Protein AF-A0A382EST1-F1 (afdb_monomer_lite)

Structure (mmCIF, N/CA/C/O backbone):
data_AF-A0A382EST1-F1
#
_entry.id   AF-A0A382EST1-F1
#
loop_
_atom_site.group_PDB
_atom_site.id
_atom_site.type_symbol
_atom_site.label_atom_id
_atom_site.label_alt_id
_atom_site.label_comp_id
_atom_site.label_asym_id
_atom_site.label_entity_id
_atom_site.label_seq_id
_atom_site.pdbx_PDB_ins_code
_atom_site.Cartn_x
_atom_sit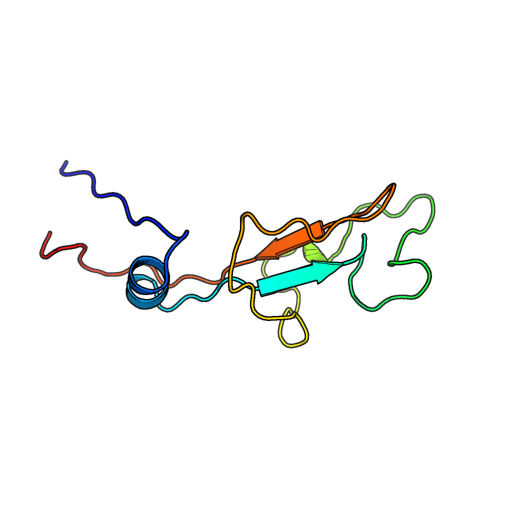e.Cartn_y
_atom_site.Cartn_z
_atom_site.occupancy
_atom_site.B_iso_or_equiv
_atom_site.auth_seq_id
_atom_site.auth_comp_id
_atom_site.auth_asym_id
_atom_site.auth_atom_id
_atom_site.pdbx_PDB_model_num
ATOM 1 N N . MET A 1 1 ? -27.484 7.106 13.155 1.00 64.81 1 MET A N 1
ATOM 2 C CA . MET A 1 1 ? -26.442 6.091 13.407 1.00 64.81 1 MET A CA 1
ATOM 3 C C . MET A 1 1 ? -25.217 6.840 13.897 1.00 64.81 1 MET A C 1
ATOM 5 O O . MET A 1 1 ? -24.887 7.830 13.244 1.00 64.81 1 MET A O 1
ATOM 9 N N . PRO A 1 2 ? -24.617 6.474 15.040 1.00 81.56 2 PRO A N 1
ATOM 10 C CA . PRO A 1 2 ? -23.355 7.075 15.460 1.00 81.56 2 PRO A CA 1
ATOM 11 C C . PRO A 1 2 ? -22.299 6.850 14.370 1.00 81.56 2 PRO A C 1
ATOM 13 O O . PRO A 1 2 ? -22.302 5.823 13.690 1.00 81.56 2 PRO A O 1
ATOM 16 N N . ARG A 1 3 ? -21.459 7.858 14.138 1.00 85.69 3 ARG A N 1
ATOM 17 C CA . ARG A 1 3 ? -20.368 7.822 13.163 1.00 85.69 3 ARG A CA 1
ATOM 18 C C . ARG A 1 3 ? -19.088 8.117 13.918 1.00 85.69 3 ARG A C 1
ATOM 20 O O . ARG A 1 3 ? -18.900 9.243 14.364 1.00 85.69 3 ARG A O 1
ATOM 27 N N . GLU A 1 4 ? -18.200 7.140 13.955 1.00 90.19 4 GLU A N 1
ATOM 28 C CA . GLU A 1 4 ? -16.866 7.297 14.519 1.00 90.19 4 GLU A CA 1
ATOM 29 C C . GLU A 1 4 ? -15.823 7.529 13.421 1.00 90.19 4 GLU A C 1
ATOM 31 O O . GLU A 1 4 ? -16.031 7.212 12.246 1.00 90.19 4 GLU A O 1
ATOM 36 N N . THR A 1 5 ? -14.695 8.139 13.789 1.00 91.88 5 THR A N 1
ATOM 37 C CA . THR A 1 5 ? -13.562 8.375 12.882 1.00 91.88 5 THR A CA 1
ATOM 38 C C . THR A 1 5 ? -12.271 7.912 13.538 1.00 91.88 5 THR A C 1
ATOM 40 O O . THR A 1 5 ? -11.908 8.385 14.610 1.00 91.88 5 THR A O 1
ATOM 43 N N . ILE A 1 6 ? -11.544 7.023 12.860 1.00 93.94 6 ILE A N 1
ATOM 44 C CA . ILE A 1 6 ? -10.224 6.557 13.293 1.00 93.94 6 ILE A CA 1
ATOM 45 C C . ILE A 1 6 ? -9.160 7.298 12.487 1.00 93.94 6 ILE A C 1
ATOM 47 O O . ILE A 1 6 ? -9.121 7.213 11.258 1.00 93.94 6 ILE A O 1
ATOM 51 N N . TYR A 1 7 ? -8.272 8.017 13.171 1.00 94.25 7 TYR A N 1
ATOM 52 C CA . TYR A 1 7 ? -7.175 8.723 12.515 1.00 94.25 7 TYR A CA 1
ATOM 53 C C . TYR A 1 7 ? -5.969 7.799 12.303 1.00 94.25 7 TYR A C 1
ATOM 55 O O . TYR A 1 7 ? -5.183 7.567 13.215 1.00 94.25 7 TYR A O 1
ATOM 63 N N . LEU A 1 8 ? -5.786 7.298 11.080 1.00 95.56 8 LEU A N 1
ATOM 64 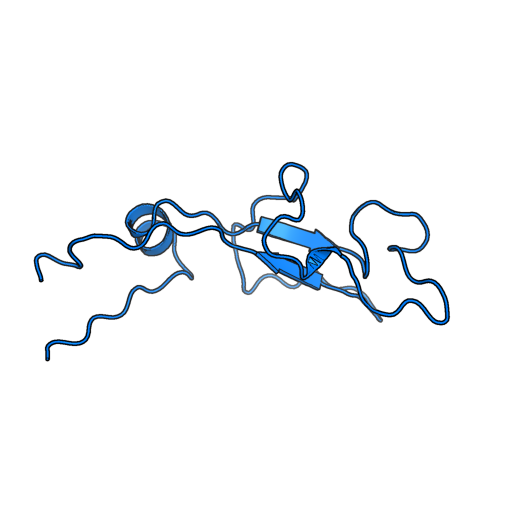C CA . LEU A 1 8 ? -4.707 6.355 10.741 1.00 95.56 8 LEU A CA 1
ATOM 65 C C . LEU A 1 8 ? -3.323 7.006 10.574 1.00 95.56 8 LEU A C 1
ATOM 67 O O . LEU A 1 8 ? -2.360 6.314 10.254 1.00 95.56 8 LEU A O 1
ATOM 71 N N . GLY A 1 9 ? -3.209 8.325 10.757 1.00 94.19 9 GLY A N 1
ATOM 72 C CA . GLY A 1 9 ? -1.931 9.035 10.665 1.00 94.19 9 GLY A CA 1
ATOM 73 C C . GLY A 1 9 ? -1.038 8.877 11.898 1.00 94.19 9 GLY A C 1
ATOM 74 O O . GLY A 1 9 ? 0.144 9.195 11.831 1.00 94.19 9 GLY A O 1
ATOM 75 N N . ASN A 1 10 ? -1.577 8.388 13.019 1.00 93.50 10 ASN A N 1
ATOM 76 C CA . ASN A 1 10 ? -0.820 8.112 14.238 1.00 93.50 10 ASN A CA 1
ATOM 77 C C . ASN A 1 10 ? -0.805 6.607 14.554 1.00 93.50 10 ASN A C 1
ATOM 79 O O . ASN A 1 10 ? -1.489 5.808 13.911 1.00 93.50 10 ASN A O 1
ATOM 83 N N . LYS A 1 11 ? 0.005 6.219 15.543 1.00 94.00 11 LYS A N 1
ATOM 84 C CA . LYS A 1 11 ? 0.187 4.812 15.912 1.00 94.00 11 LYS A CA 1
ATOM 85 C C . LYS A 1 11 ? -1.055 4.201 16.570 1.00 94.00 11 LYS A C 1
ATOM 87 O O . LYS A 1 11 ? -1.404 3.073 16.249 1.00 94.00 11 LYS A O 1
ATOM 92 N N . SER A 1 12 ? -1.757 4.943 17.425 1.00 93.94 12 SER A N 1
ATOM 93 C CA . SER A 1 12 ? -2.933 4.426 18.138 1.00 93.94 12 SER A CA 1
ATOM 94 C C . SER A 1 12 ? -4.099 4.095 17.203 1.00 93.94 12 SER A C 1
ATOM 96 O O . SER A 1 12 ? -4.734 3.055 17.357 1.00 93.94 12 SER A O 1
ATOM 98 N N . GLY A 1 13 ? -4.360 4.926 16.188 1.00 94.81 13 GLY A N 1
ATOM 99 C CA . GLY A 1 13 ? -5.379 4.631 15.182 1.00 94.81 13 GLY A CA 1
ATOM 100 C C . GLY A 1 13 ? -5.024 3.413 14.326 1.00 94.81 13 GLY A C 1
ATOM 101 O O . GLY A 1 13 ? -5.902 2.624 13.987 1.00 94.81 13 GLY A O 1
ATOM 102 N N . GLN A 1 14 ? -3.738 3.227 14.018 1.00 96.06 14 GLN A N 1
ATOM 103 C CA . GLN A 1 14 ? -3.239 2.038 13.321 1.00 96.06 14 GLN A CA 1
ATOM 104 C C . GLN A 1 14 ? -3.403 0.763 14.166 1.00 96.06 14 GLN A C 1
ATOM 106 O O . GLN A 1 14 ? -3.889 -0.248 13.657 1.00 96.06 14 GLN A O 1
ATOM 111 N N . GLU A 1 15 ? -3.074 0.820 15.459 1.00 94.94 15 GLU A N 1
ATOM 112 C CA . GLU A 1 15 ? -3.248 -0.293 16.404 1.00 94.94 15 GLU A CA 1
ATOM 113 C C . GLU A 1 15 ? -4.720 -0.717 16.526 1.00 94.94 15 GLU A C 1
ATOM 115 O O . GLU A 1 15 ? -5.010 -1.914 16.470 1.00 94.94 15 GLU A O 1
ATOM 120 N N . LEU A 1 16 ? -5.652 0.243 16.598 1.00 95.44 16 LEU A N 1
ATOM 121 C CA . LEU A 1 16 ? -7.092 -0.027 16.698 1.00 95.44 16 LEU A CA 1
ATOM 122 C C . LEU A 1 16 ? -7.620 -0.864 15.522 1.00 95.44 16 LEU A C 1
ATOM 124 O O . LEU A 1 16 ? -8.466 -1.735 15.705 1.00 95.44 16 LEU A O 1
ATOM 128 N N . VAL A 1 17 ? -7.086 -0.639 14.321 1.00 96.38 17 VAL A N 1
ATOM 129 C CA . VAL A 1 17 ? -7.464 -1.385 13.111 1.00 96.38 17 VAL A CA 1
ATOM 130 C C . VAL A 1 17 ? -6.525 -2.553 12.800 1.00 96.38 17 VAL A C 1
ATOM 132 O O . VAL A 1 17 ? -6.578 -3.112 11.703 1.00 96.38 17 VAL A O 1
ATOM 135 N N . LYS A 1 18 ? -5.632 -2.920 13.732 1.00 96.50 18 LYS A N 1
ATOM 136 C CA . LYS A 1 18 ? -4.603 -3.964 13.557 1.00 96.50 18 LYS A CA 1
ATOM 137 C C . LYS A 1 18 ? -3.790 -3.783 12.268 1.00 96.50 18 LYS A C 1
ATOM 139 O O . LYS A 1 18 ? -3.441 -4.753 11.596 1.00 96.50 18 LYS A O 1
ATOM 144 N N . GLY A 1 19 ? -3.545 -2.529 11.901 1.00 96.38 19 GLY A N 1
ATOM 145 C CA . GLY A 1 19 ? -2.883 -2.141 10.667 1.00 96.38 19 GLY A CA 1
ATOM 146 C C . GLY A 1 19 ? -1.550 -1.460 10.930 1.00 96.38 19 GLY A C 1
ATOM 147 O O . GLY A 1 19 ? -1.250 -1.009 12.030 1.00 96.38 19 GLY A O 1
ATOM 148 N N . THR A 1 20 ? -0.722 -1.378 9.899 1.00 97.12 20 THR A N 1
ATOM 149 C CA . THR A 1 20 ? 0.481 -0.544 9.897 1.00 97.12 20 THR A CA 1
ATOM 150 C C . THR A 1 20 ? 0.700 -0.047 8.481 1.00 97.12 20 THR A C 1
ATOM 152 O O . THR A 1 20 ? 0.616 -0.835 7.536 1.00 97.12 20 THR A O 1
ATOM 155 N N . TRP A 1 21 ? 0.953 1.251 8.320 1.00 97.50 21 TRP A N 1
ATOM 156 C CA . TRP A 1 21 ? 1.285 1.790 7.008 1.00 97.50 21 TRP A CA 1
ATOM 157 C C . TRP A 1 21 ? 2.618 1.239 6.515 1.00 97.50 21 TRP A C 1
ATOM 159 O O . TRP A 1 21 ? 3.619 1.224 7.233 1.00 97.50 21 TRP A O 1
ATOM 169 N N . LYS A 1 22 ? 2.637 0.846 5.249 1.00 97.19 22 LYS A N 1
ATOM 170 C CA . LYS A 1 22 ? 3.838 0.528 4.491 1.00 97.19 22 LYS A CA 1
ATOM 171 C C . LYS A 1 22 ? 3.933 1.430 3.277 1.00 97.19 22 LYS A C 1
ATOM 173 O O . LYS A 1 22 ? 2.921 1.938 2.790 1.00 97.19 22 LYS A O 1
ATOM 178 N N . TYR A 1 23 ? 5.144 1.598 2.772 1.00 96.62 23 TYR A N 1
ATOM 179 C CA . TYR A 1 23 ? 5.379 2.324 1.541 1.00 96.62 23 TYR A CA 1
ATOM 180 C C . TYR A 1 23 ? 6.446 1.650 0.688 1.00 96.62 23 TYR A C 1
ATOM 182 O O . TYR A 1 23 ? 7.335 0.953 1.189 1.00 96.62 23 TYR A O 1
ATOM 190 N N . ALA A 1 24 ? 6.364 1.891 -0.615 1.00 96.12 24 ALA A N 1
ATOM 191 C CA . ALA A 1 24 ? 7.404 1.494 -1.543 1.00 96.12 24 ALA A CA 1
ATOM 192 C C . ALA A 1 24 ? 7.518 2.464 -2.717 1.00 96.12 24 ALA A C 1
ATOM 194 O O . ALA A 1 24 ? 6.583 3.194 -3.053 1.00 96.12 24 ALA A O 1
ATOM 195 N N . ARG A 1 25 ? 8.711 2.460 -3.312 1.00 94.50 25 ARG A N 1
ATOM 196 C CA . ARG A 1 25 ? 9.083 3.280 -4.462 1.00 94.50 25 ARG A CA 1
ATOM 197 C C . ARG A 1 25 ? 8.950 2.481 -5.750 1.00 94.50 25 ARG A C 1
ATOM 199 O O . ARG A 1 25 ? 9.272 1.293 -5.777 1.00 94.50 25 ARG A O 1
ATOM 206 N N . GLY A 1 26 ? 8.534 3.176 -6.797 1.00 95.25 26 GLY A N 1
ATOM 207 C CA . GLY A 1 26 ? 8.455 2.682 -8.159 1.00 95.25 26 GLY A CA 1
ATOM 208 C C . GLY A 1 26 ? 7.050 2.331 -8.625 1.00 95.25 26 GLY A C 1
ATOM 209 O O . GLY A 1 26 ? 6.155 2.061 -7.822 1.00 95.25 26 GLY A O 1
ATOM 210 N N . TYR A 1 27 ? 6.851 2.373 -9.946 1.00 95.56 27 TYR A N 1
ATOM 211 C CA . TYR A 1 27 ? 5.583 2.015 -10.573 1.00 95.56 27 TYR A CA 1
ATOM 212 C C . TYR A 1 27 ? 5.206 0.586 -10.186 1.00 95.56 27 TYR A C 1
ATOM 214 O O . TYR A 1 27 ? 4.125 0.379 -9.638 1.00 95.56 27 TYR A O 1
ATOM 222 N N . VAL A 1 28 ? 6.140 -0.359 -10.340 1.00 95.62 28 VAL A N 1
ATOM 223 C CA . VAL A 1 28 ? 6.112 -1.690 -9.722 1.00 95.62 28 VAL A CA 1
ATOM 224 C C . VAL A 1 28 ? 7.293 -1.810 -8.751 1.00 95.62 28 VAL A C 1
ATOM 226 O O . VAL A 1 28 ? 8.445 -1.886 -9.189 1.00 95.62 28 VAL A O 1
ATOM 229 N N . PRO A 1 29 ? 7.039 -1.813 -7.433 1.00 95.56 29 PRO A N 1
ATOM 230 C CA . PRO A 1 29 ? 8.096 -1.866 -6.434 1.00 95.56 29 PRO A CA 1
ATOM 231 C C . PRO A 1 29 ? 9.044 -3.056 -6.577 1.00 95.56 29 PRO A C 1
ATOM 233 O O . PRO A 1 29 ? 8.611 -4.195 -6.732 1.00 95.56 29 PRO A O 1
ATOM 236 N N . GLY A 1 30 ? 10.345 -2.784 -6.467 1.00 93.31 30 GLY A N 1
ATOM 237 C CA . GLY A 1 30 ? 11.399 -3.804 -6.487 1.00 93.31 30 GLY A CA 1
ATOM 238 C C . GLY A 1 30 ? 11.844 -4.264 -7.879 1.00 93.31 30 GLY A C 1
ATOM 239 O O . GLY A 1 30 ? 12.799 -5.033 -7.968 1.00 93.31 30 GLY A O 1
ATOM 240 N N . LEU A 1 31 ? 11.212 -3.788 -8.958 1.00 94.25 31 LEU A N 1
ATOM 241 C CA . LEU A 1 31 ? 11.633 -4.105 -10.325 1.00 94.25 31 LEU A CA 1
ATOM 242 C C . LEU A 1 31 ? 12.669 -3.103 -10.875 1.00 94.25 31 LEU A C 1
ATOM 244 O O . LEU A 1 31 ? 12.697 -1.943 -10.449 1.00 94.25 31 LEU A O 1
ATOM 248 N N . PRO A 1 32 ? 13.504 -3.515 -11.856 1.00 93.62 32 PRO A N 1
ATOM 249 C CA . PRO A 1 32 ? 14.372 -2.603 -12.602 1.00 93.62 32 PRO A CA 1
ATOM 250 C C . PRO A 1 32 ? 13.588 -1.445 -13.230 1.00 93.62 32 PRO A C 1
ATOM 252 O O . PRO A 1 32 ? 12.428 -1.616 -13.603 1.00 93.62 32 PRO A O 1
ATOM 255 N N . ASN A 1 33 ? 14.220 -0.272 -13.355 1.00 91.31 33 ASN A N 1
ATOM 256 C CA . ASN A 1 33 ? 13.576 0.967 -13.823 1.00 91.31 33 ASN A CA 1
ATOM 257 C C . ASN A 1 33 ? 12.243 1.256 -13.117 1.00 91.31 33 ASN A C 1
ATOM 259 O O . ASN A 1 33 ? 11.299 1.750 -13.732 1.00 91.31 33 ASN A O 1
ATOM 263 N N . GLU A 1 34 ? 12.146 0.885 -11.837 1.00 93.00 34 GLU A N 1
ATOM 264 C CA . GLU A 1 34 ? 10.931 1.052 -11.044 1.00 93.00 34 GLU A CA 1
ATOM 265 C C . GLU A 1 34 ? 9.700 0.348 -11.651 1.00 93.00 34 GLU A C 1
ATOM 267 O O . GLU A 1 34 ? 8.567 0.697 -11.336 1.00 93.00 34 GLU A O 1
ATOM 272 N N . GLY A 1 35 ? 9.896 -0.637 -12.534 1.00 93.81 35 GLY A N 1
ATOM 273 C CA . GLY A 1 35 ? 8.822 -1.362 -13.211 1.00 93.81 35 GLY A CA 1
ATOM 274 C C . GLY A 1 35 ? 8.086 -0.574 -14.295 1.00 93.81 35 GLY A C 1
ATOM 275 O O . GLY A 1 35 ? 7.033 -1.022 -14.748 1.00 93.81 35 GLY A O 1
ATOM 276 N N . LEU A 1 36 ? 8.596 0.589 -14.706 1.00 92.69 36 LEU A N 1
ATOM 277 C CA . LEU A 1 36 ? 8.012 1.356 -15.800 1.00 92.69 36 LEU A CA 1
ATOM 278 C C . LEU A 1 36 ? 8.350 0.689 -17.140 1.00 92.69 36 LEU A C 1
ATOM 280 O O . LEU A 1 36 ? 9.481 0.761 -17.619 1.00 92.69 36 LEU A O 1
ATOM 284 N N . VAL A 1 37 ? 7.348 0.049 -17.741 1.00 92.94 37 VAL A N 1
ATOM 285 C CA . VAL A 1 37 ? 7.416 -0.577 -19.067 1.00 92.94 37 VAL A CA 1
ATOM 286 C C . VAL A 1 37 ? 6.309 0.016 -19.928 1.00 92.94 37 VAL A C 1
ATOM 288 O O . VAL A 1 37 ? 5.191 0.223 -19.454 1.00 92.94 37 VAL A O 1
ATOM 291 N N . GLU A 1 38 ? 6.614 0.324 -21.185 1.00 93.69 38 GLU A N 1
ATOM 292 C CA . GLU A 1 38 ? 5.620 0.870 -22.106 1.00 93.69 38 GLU A CA 1
ATOM 293 C C . GLU A 1 38 ? 4.435 -0.088 -22.299 1.00 93.69 38 GLU A C 1
ATOM 295 O O . GLU A 1 38 ? 4.592 -1.306 -22.306 1.00 93.69 38 GLU A O 1
ATOM 300 N N . GLN A 1 39 ? 3.238 0.485 -22.448 1.00 94.12 39 GLN A N 1
ATOM 301 C CA . GLN A 1 39 ? 1.982 -0.238 -22.698 1.00 94.12 39 GLN A CA 1
ATOM 302 C C . GLN A 1 39 ? 1.551 -1.242 -21.614 1.00 94.12 39 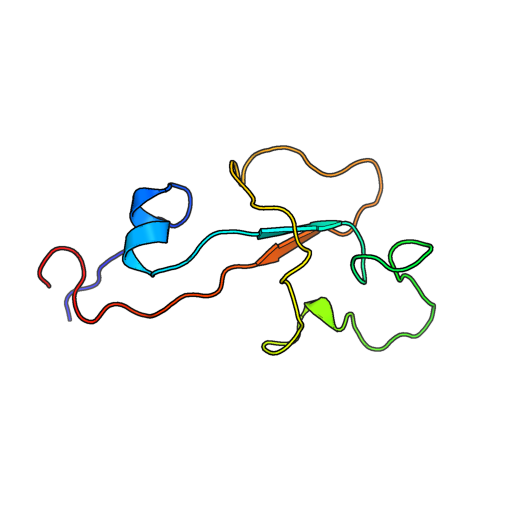GLN A C 1
ATOM 304 O O . GLN A 1 39 ? 0.615 -2.010 -21.835 1.00 94.12 39 GLN A O 1
ATOM 309 N N . ILE A 1 40 ? 2.163 -1.222 -20.425 1.00 92.81 40 ILE A N 1
ATOM 310 C CA . ILE A 1 40 ? 1.645 -1.991 -19.292 1.00 92.81 40 ILE A CA 1
ATOM 311 C C . ILE A 1 40 ? 0.255 -1.467 -18.895 1.00 92.81 40 ILE A C 1
ATOM 313 O O . ILE A 1 40 ? 0.055 -0.266 -18.712 1.00 92.81 40 ILE A O 1
ATOM 317 N N . GLU A 1 41 ? -0.717 -2.368 -18.748 1.00 92.94 41 GLU A N 1
ATOM 318 C CA . GLU A 1 41 ? -2.112 -2.001 -18.444 1.00 92.94 41 GLU A CA 1
ATOM 319 C C . GLU A 1 41 ? -2.282 -1.363 -17.057 1.00 92.94 41 GLU A C 1
ATOM 321 O O . GLU A 1 41 ? -3.234 -0.626 -16.797 1.00 92.94 41 GLU A O 1
ATOM 326 N N . GLY A 1 42 ? -1.372 -1.664 -16.133 1.00 93.00 42 GLY A N 1
ATOM 327 C CA . GLY A 1 42 ? -1.418 -1.159 -14.774 1.00 93.00 42 GLY A CA 1
ATOM 328 C C . GLY A 1 42 ? -0.329 -1.762 -13.899 1.00 93.00 42 GLY A C 1
ATOM 329 O O . GLY A 1 42 ? 0.172 -2.853 -14.163 1.00 93.00 42 GLY A O 1
ATOM 330 N N . SER A 1 43 ? -0.007 -1.083 -12.802 1.00 95.69 43 SER A N 1
ATOM 331 C CA . SER A 1 43 ? 0.868 -1.654 -11.785 1.00 95.69 43 SER A CA 1
ATOM 332 C C . SER A 1 43 ? 0.124 -2.725 -10.978 1.00 95.69 43 SER A C 1
ATOM 334 O O . SER A 1 43 ? -0.963 -2.435 -10.464 1.00 95.69 43 SER A O 1
ATOM 336 N N . PRO A 1 44 ? 0.694 -3.928 -10.789 1.00 94.88 44 PRO A N 1
ATOM 337 C CA . PRO A 1 44 ? 0.113 -4.951 -9.925 1.00 94.88 44 PRO A CA 1
ATOM 338 C C . PRO A 1 44 ? 0.071 -4.517 -8.452 1.00 94.88 44 PRO A C 1
ATOM 340 O O . PRO A 1 44 ? -0.751 -5.039 -7.708 1.00 94.88 44 PRO A O 1
ATOM 343 N N . ALA A 1 45 ? 0.859 -3.512 -8.038 1.00 96.06 45 ALA A N 1
ATOM 344 C CA . ALA A 1 45 ? 0.850 -2.980 -6.671 1.00 96.06 45 ALA A CA 1
ATOM 345 C C . ALA A 1 45 ? -0.517 -2.416 -6.231 1.00 96.06 45 ALA A C 1
ATOM 347 O O . ALA A 1 45 ? -0.766 -2.274 -5.035 1.00 96.06 45 ALA A O 1
ATOM 348 N N . ARG A 1 46 ? -1.421 -2.130 -7.184 1.00 94.44 46 ARG A N 1
ATOM 349 C CA . ARG A 1 46 ? -2.806 -1.709 -6.912 1.00 94.44 46 ARG A CA 1
ATOM 350 C C . ARG A 1 46 ? -3.728 -2.846 -6.457 1.00 94.44 46 ARG A C 1
ATOM 352 O O . ARG A 1 46 ? -4.834 -2.570 -5.999 1.00 94.44 46 ARG A O 1
ATOM 359 N N . LEU A 1 47 ? -3.349 -4.104 -6.691 1.00 95.69 47 LEU A N 1
ATOM 360 C CA . LEU A 1 47 ? -4.214 -5.255 -6.447 1.00 95.69 47 LEU A CA 1
ATOM 361 C C . LEU A 1 47 ? -4.268 -5.585 -4.952 1.00 95.69 47 LEU A C 1
ATOM 363 O O . LEU A 1 47 ? -3.274 -5.483 -4.234 1.00 95.69 47 LEU A O 1
ATOM 367 N N . ALA A 1 48 ? -5.447 -5.989 -4.476 1.00 93.81 48 ALA A N 1
ATOM 368 C CA . ALA A 1 48 ? -5.692 -6.241 -3.056 1.00 93.81 48 ALA A CA 1
ATOM 369 C C . ALA A 1 48 ? -4.859 -7.406 -2.491 1.00 93.81 48 ALA A C 1
ATOM 371 O O . ALA A 1 48 ? -4.557 -7.417 -1.298 1.00 93.81 48 ALA A O 1
ATOM 372 N N . ASP A 1 49 ? -4.474 -8.350 -3.345 1.00 95.25 49 ASP A N 1
ATOM 373 C CA . ASP A 1 49 ? -3.676 -9.540 -3.054 1.00 95.25 49 ASP A CA 1
ATOM 374 C C . ASP A 1 49 ? -2.178 -9.369 -3.352 1.00 95.25 49 ASP A C 1
ATOM 376 O O . ASP A 1 49 ? -1.403 -10.279 -3.072 1.00 95.25 49 ASP A O 1
ATOM 380 N N . TYR A 1 50 ? -1.746 -8.207 -3.861 1.00 95.44 50 TYR A N 1
ATOM 381 C CA . TYR A 1 50 ? -0.327 -7.945 -4.102 1.00 95.44 50 TYR A CA 1
ATOM 382 C C . TYR A 1 50 ? 0.480 -8.117 -2.811 1.00 95.44 50 TYR A C 1
ATOM 384 O O . TYR A 1 50 ? 0.100 -7.559 -1.777 1.00 95.44 50 TYR A O 1
ATOM 392 N N . ASP A 1 51 ? 1.595 -8.842 -2.867 1.00 95.06 51 ASP A N 1
ATOM 393 C CA . ASP A 1 51 ? 2.446 -9.051 -1.699 1.00 95.06 51 ASP A CA 1
ATOM 394 C C . ASP A 1 51 ? 3.264 -7.789 -1.382 1.00 95.06 51 ASP A C 1
ATOM 396 O O . ASP A 1 51 ? 4.157 -7.385 -2.127 1.00 95.06 51 ASP A O 1
ATOM 400 N N . ASP A 1 52 ? 2.944 -7.154 -0.256 1.00 96.25 52 ASP A N 1
ATOM 401 C CA . ASP A 1 52 ? 3.651 -5.987 0.275 1.00 96.25 52 ASP A CA 1
ATOM 402 C C . ASP A 1 52 ? 4.587 -6.338 1.446 1.00 96.25 52 ASP A C 1
ATOM 404 O O . ASP A 1 52 ? 5.007 -5.460 2.207 1.00 96.25 52 ASP A O 1
ATOM 408 N N . SER A 1 53 ? 4.904 -7.622 1.646 1.00 94.94 53 SER A N 1
ATOM 409 C CA . SER A 1 53 ? 5.755 -8.096 2.746 1.00 94.94 53 SER A CA 1
ATOM 410 C C . SER A 1 53 ? 7.134 -7.430 2.769 1.00 94.94 53 SER A C 1
ATOM 412 O O . SER A 1 53 ? 7.649 -7.140 3.847 1.00 94.94 53 SER A O 1
ATOM 414 N N . SER A 1 54 ? 7.688 -7.116 1.596 1.00 95.00 54 SER A N 1
ATOM 415 C CA . SER A 1 54 ? 8.993 -6.467 1.426 1.00 95.00 54 SER A CA 1
ATOM 416 C C . SER A 1 54 ? 8.970 -4.940 1.562 1.00 95.00 54 SER A C 1
ATOM 418 O O . SER A 1 54 ? 10.028 -4.310 1.540 1.00 95.00 54 SER A O 1
ATOM 420 N N . TRP A 1 55 ? 7.791 -4.319 1.674 1.00 96.88 55 TRP A N 1
ATOM 421 C CA . TRP A 1 55 ? 7.675 -2.863 1.728 1.00 96.88 55 TRP A CA 1
ATOM 422 C C . TRP A 1 55 ? 8.131 -2.319 3.079 1.00 96.88 55 TRP A C 1
ATOM 424 O O . TRP A 1 55 ? 7.920 -2.928 4.129 1.00 96.88 55 TRP A O 1
ATOM 434 N N . ALA A 1 56 ? 8.725 -1.129 3.055 1.00 96.19 56 ALA A N 1
ATOM 435 C CA . ALA A 1 56 ? 9.201 -0.477 4.263 1.00 96.19 56 ALA A CA 1
ATOM 436 C C . ALA A 1 56 ? 8.021 0.008 5.115 1.00 96.19 56 ALA A C 1
ATOM 438 O O . ALA A 1 56 ? 7.028 0.515 4.592 1.00 96.19 56 ALA A O 1
ATOM 439 N N . VAL A 1 57 ? 8.143 -0.100 6.440 1.00 96.12 57 VAL A N 1
ATOM 440 C CA . VAL A 1 57 ? 7.174 0.496 7.369 1.00 96.12 57 VAL A CA 1
ATOM 441 C C . VAL A 1 57 ? 7.229 2.019 7.242 1.00 96.12 57 VAL A C 1
ATOM 443 O O . VAL A 1 57 ? 8.302 2.620 7.285 1.00 96.12 57 VAL A O 1
ATOM 446 N N . CYS A 1 58 ? 6.067 2.652 7.090 1.00 95.31 58 CYS A N 1
ATOM 447 C CA . CYS A 1 58 ? 5.937 4.100 7.001 1.00 95.31 58 CYS A CA 1
ATOM 448 C C . CYS A 1 58 ? 5.654 4.684 8.391 1.00 95.31 58 CYS A C 1
ATOM 450 O O . CYS A 1 58 ? 4.524 4.653 8.875 1.00 95.31 58 CYS A O 1
ATOM 452 N N . GLY A 1 59 ? 6.694 5.216 9.039 1.00 90.00 59 GLY A N 1
ATOM 453 C CA . GLY A 1 59 ? 6.568 5.856 10.354 1.00 90.00 59 GLY A CA 1
ATOM 454 C C . GLY A 1 59 ? 5.968 7.267 10.307 1.00 90.00 59 GLY A C 1
ATOM 455 O O . GLY A 1 59 ? 5.402 7.720 11.298 1.00 90.00 59 GLY A O 1
ATOM 456 N N . ASN A 1 60 ? 6.068 7.954 9.164 1.00 91.88 60 ASN A N 1
ATOM 457 C CA . ASN A 1 60 ? 5.516 9.289 8.958 1.00 91.88 60 ASN A CA 1
ATOM 458 C C . ASN A 1 60 ? 4.976 9.451 7.527 1.00 91.88 60 ASN A C 1
ATOM 460 O O . ASN A 1 60 ? 5.743 9.580 6.577 1.00 91.88 60 ASN A O 1
ATOM 464 N N . LEU A 1 61 ? 3.651 9.531 7.378 1.00 90.88 61 LEU A N 1
ATOM 465 C CA . LEU A 1 61 ? 2.999 9.726 6.074 1.00 90.88 61 LEU A CA 1
ATOM 466 C C . LEU A 1 61 ? 3.297 11.088 5.430 1.00 90.88 61 LEU A C 1
ATOM 468 O O . LEU A 1 61 ? 3.135 11.239 4.224 1.00 90.88 61 LEU A O 1
ATOM 472 N N . THR A 1 62 ? 3.710 12.081 6.220 1.00 90.31 62 THR A N 1
ATOM 473 C CA . THR A 1 62 ? 4.020 13.436 5.729 1.00 90.31 62 THR A CA 1
ATOM 474 C C . THR A 1 62 ? 5.476 13.590 5.292 1.00 90.31 62 THR A C 1
ATOM 476 O O . THR A 1 62 ? 5.855 14.624 4.742 1.00 90.31 62 THR A O 1
ATOM 479 N N . GLU A 1 63 ? 6.307 12.572 5.530 1.00 91.81 63 GLU A N 1
ATOM 480 C CA . GLU A 1 63 ? 7.704 12.590 5.128 1.00 91.81 63 GLU A CA 1
ATOM 481 C C . GLU A 1 63 ? 7.833 12.596 3.601 1.00 91.81 63 GLU A C 1
ATOM 483 O O . GLU A 1 63 ? 7.248 11.776 2.883 1.00 91.81 63 GLU A O 1
ATOM 488 N N . ARG A 1 64 ? 8.659 13.513 3.096 1.00 88.94 64 ARG A N 1
ATOM 489 C CA . ARG A 1 64 ? 8.949 13.623 1.670 1.00 88.94 64 ARG A CA 1
ATOM 490 C C . ARG A 1 64 ? 9.861 12.477 1.230 1.0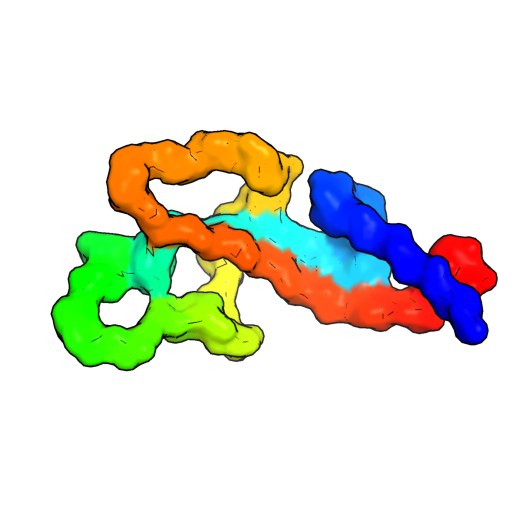0 88.94 64 ARG A C 1
ATOM 492 O O . ARG A 1 64 ? 11.071 12.544 1.401 1.00 88.94 64 ARG A O 1
ATOM 499 N N . ASN A 1 65 ? 9.270 11.469 0.598 1.00 87.31 65 ASN A N 1
ATOM 500 C CA . ASN A 1 65 ? 9.973 10.268 0.132 1.00 87.31 65 ASN A CA 1
ATOM 501 C C . ASN A 1 65 ? 10.253 10.242 -1.388 1.00 87.31 65 ASN A C 1
ATOM 503 O O . ASN A 1 65 ? 10.872 9.305 -1.889 1.00 87.31 65 ASN A O 1
ATOM 507 N N . SER A 1 66 ? 9.812 11.262 -2.130 1.00 87.44 66 SER A N 1
ATOM 508 C CA . SER A 1 66 ? 9.952 11.366 -3.591 1.00 87.44 66 SER A CA 1
ATOM 509 C C . SER A 1 66 ? 11.154 12.219 -4.019 1.00 87.44 66 SER A C 1
ATOM 511 O O . SER A 1 66 ? 11.399 13.280 -3.429 1.00 87.44 66 SER A O 1
ATOM 513 N N . HIS A 1 67 ? 11.808 11.845 -5.122 1.00 87.75 67 HIS A N 1
ATOM 514 C CA . HIS A 1 67 ? 12.860 12.633 -5.770 1.00 87.75 67 HIS A CA 1
ATOM 515 C C . HIS A 1 67 ? 12.655 12.681 -7.292 1.00 87.75 67 HIS A C 1
ATOM 517 O O . HIS A 1 67 ? 12.666 11.649 -7.955 1.00 87.75 67 HIS A O 1
ATOM 523 N N . GLY A 1 68 ? 12.507 13.883 -7.857 1.00 90.56 68 GLY A N 1
ATOM 524 C CA . GLY A 1 68 ? 12.202 14.046 -9.282 1.00 90.56 68 GLY A CA 1
ATOM 525 C C . GLY A 1 68 ? 10.813 13.506 -9.643 1.00 90.56 68 GLY A C 1
ATOM 526 O O . GLY A 1 68 ? 9.860 13.690 -8.885 1.00 90.56 68 GLY A O 1
ATOM 527 N N . PHE A 1 69 ? 10.702 12.860 -10.806 1.00 89.06 69 PHE A N 1
ATOM 528 C CA . PHE A 1 69 ? 9.512 12.099 -11.186 1.00 89.06 69 PHE A CA 1
ATOM 529 C C . PHE A 1 69 ? 9.568 10.729 -10.505 1.00 89.06 69 PHE A C 1
ATOM 531 O O . PHE A 1 69 ? 10.465 9.940 -10.789 1.00 89.06 69 PHE A O 1
ATOM 538 N N . SER A 1 70 ? 8.646 10.464 -9.581 1.00 91.06 70 SER A N 1
ATOM 539 C CA . SER A 1 70 ? 8.624 9.226 -8.796 1.00 91.06 70 SER A CA 1
ATOM 540 C C . SER A 1 70 ? 7.212 8.673 -8.695 1.00 91.06 70 SER A C 1
ATOM 542 O O . SER A 1 70 ? 6.249 9.430 -8.562 1.00 91.06 70 SER A O 1
ATOM 544 N N . PHE A 1 71 ? 7.107 7.349 -8.639 1.00 94.25 71 PHE A N 1
ATOM 545 C CA . PHE A 1 71 ? 5.897 6.664 -8.200 1.00 94.25 71 PHE A CA 1
ATOM 546 C C . PHE A 1 71 ? 6.057 6.232 -6.744 1.00 94.25 71 PHE A C 1
ATOM 548 O O . PHE A 1 71 ? 7.073 5.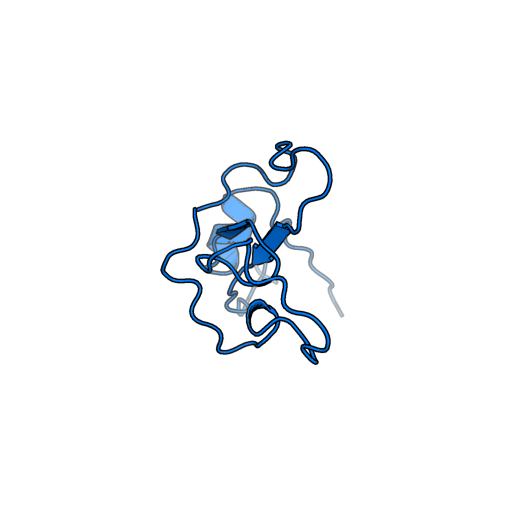646 -6.364 1.00 94.25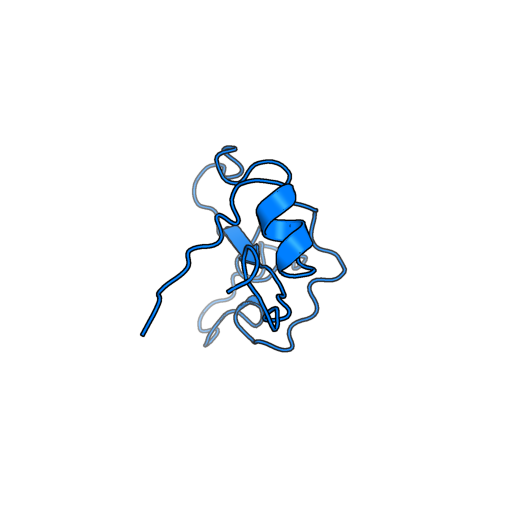 71 PHE A O 1
ATOM 555 N N . MET A 1 72 ? 5.048 6.532 -5.930 1.00 94.62 72 MET A N 1
ATOM 556 C CA . MET A 1 72 ? 5.033 6.220 -4.506 1.00 94.62 72 MET A CA 1
ATOM 557 C C . MET A 1 72 ? 3.748 5.485 -4.166 1.00 94.62 72 MET A C 1
ATOM 559 O O . MET A 1 72 ? 2.655 5.982 -4.439 1.00 94.62 72 MET A O 1
ATOM 563 N N . TRP A 1 73 ? 3.887 4.335 -3.520 1.00 96.19 73 TRP A N 1
ATOM 564 C CA . TRP A 1 73 ? 2.763 3.604 -2.964 1.00 96.19 73 TRP A CA 1
ATOM 565 C C . TRP A 1 73 ? 2.727 3.755 -1.454 1.00 96.19 73 TRP A C 1
ATOM 567 O O . TRP A 1 73 ? 3.758 3.642 -0.795 1.00 96.19 73 TRP A O 1
ATOM 577 N N . TYR A 1 74 ? 1.523 3.934 -0.920 1.00 96.31 74 TYR A N 1
ATOM 578 C CA . TYR A 1 74 ? 1.227 3.828 0.502 1.00 96.31 74 TYR A CA 1
ATOM 579 C C . TYR A 1 74 ? 0.107 2.814 0.662 1.00 96.31 74 TYR A C 1
ATOM 581 O O . TYR A 1 74 ? -0.927 2.914 -0.000 1.00 96.31 74 TYR A O 1
ATOM 589 N N . ARG A 1 75 ? 0.318 1.822 1.523 1.00 96.44 75 ARG A N 1
ATOM 590 C CA . ARG A 1 75 ? -0.632 0.732 1.718 1.00 96.44 75 ARG A CA 1
ATOM 591 C C . ARG A 1 75 ? -0.793 0.408 3.187 1.00 96.44 75 ARG A C 1
ATOM 593 O O . ARG A 1 75 ? 0.171 0.413 3.947 1.00 96.44 75 ARG A O 1
ATOM 600 N N . ILE A 1 76 ? -2.025 0.105 3.565 1.00 96.88 76 ILE A N 1
ATOM 601 C CA . ILE A 1 76 ? -2.367 -0.412 4.879 1.00 96.88 76 ILE A CA 1
ATOM 602 C C . ILE A 1 76 ? -3.384 -1.533 4.708 1.00 96.88 76 ILE A C 1
ATOM 604 O O . ILE A 1 76 ? -4.359 -1.404 3.967 1.00 96.88 76 ILE A O 1
ATOM 608 N N . LYS A 1 77 ? -3.147 -2.644 5.400 1.00 95.81 77 LYS A N 1
ATOM 609 C CA . LYS A 1 77 ? -4.135 -3.701 5.586 1.00 95.81 77 LYS A CA 1
ATOM 610 C C . LYS A 1 77 ? -4.784 -3.482 6.943 1.00 95.81 77 LYS A C 1
ATOM 612 O O . LYS A 1 77 ? -4.076 -3.407 7.943 1.00 95.81 77 LYS A O 1
ATOM 617 N N . ILE A 1 78 ? -6.106 -3.351 6.958 1.00 96.00 78 ILE A N 1
ATOM 618 C CA . ILE A 1 78 ? -6.873 -3.101 8.178 1.00 96.00 78 ILE A CA 1
ATOM 619 C C . ILE A 1 78 ? -7.804 -4.269 8.477 1.00 96.00 78 ILE A C 1
ATOM 621 O O . ILE A 1 78 ? -8.309 -4.930 7.570 1.00 96.00 78 ILE A O 1
ATOM 625 N N . THR A 1 79 ? -8.048 -4.491 9.759 1.00 96.62 79 THR A N 1
ATOM 626 C CA . THR A 1 79 ? -9.198 -5.235 10.264 1.00 96.62 79 THR A CA 1
ATOM 627 C C . THR A 1 79 ? -10.171 -4.208 10.821 1.00 96.62 79 THR A C 1
ATOM 629 O O . THR A 1 79 ? -9.777 -3.395 11.656 1.00 96.62 79 THR A O 1
ATOM 632 N N . LEU A 1 80 ? -11.417 -4.211 10.347 1.00 93.81 80 LEU A N 1
ATOM 633 C CA . LEU A 1 80 ? -12.439 -3.334 10.914 1.00 93.81 80 LEU A CA 1
ATOM 634 C C . LEU A 1 80 ? -12.720 -3.784 12.357 1.00 93.81 80 LEU A C 1
ATOM 636 O O . LEU A 1 80 ? -13.024 -4.964 12.550 1.00 93.81 80 LEU A O 1
ATOM 640 N N . PRO A 1 81 ? -12.558 -2.905 13.360 1.00 91.81 81 PRO A N 1
ATOM 641 C CA . PRO A 1 81 ? -12.880 -3.247 14.736 1.00 91.81 81 PRO A CA 1
ATOM 642 C C . PRO A 1 81 ? -14.399 -3.369 14.909 1.00 91.81 81 PRO A C 1
ATOM 644 O O . PRO A 1 81 ? -15.161 -2.731 14.183 1.00 91.81 81 PRO A O 1
ATOM 647 N N . GLU A 1 82 ? -14.824 -4.188 15.870 1.00 90.19 82 GLU A N 1
ATOM 648 C CA . GLU A 1 82 ? -16.245 -4.346 16.216 1.00 90.19 82 GLU A CA 1
ATOM 649 C C . GLU A 1 82 ? -16.797 -3.105 16.929 1.00 90.19 82 GLU A C 1
ATOM 651 O O . GLU A 1 82 ? -17.938 -2.728 16.687 1.00 90.19 82 GLU A O 1
ATOM 656 N N . GLU A 1 83 ? -15.961 -2.448 17.740 1.00 87.56 83 GLU A N 1
ATOM 657 C CA . GLU A 1 83 ? -16.287 -1.224 18.474 1.00 87.56 83 GLU A CA 1
ATOM 658 C C . GLU A 1 83 ? -15.182 -0.179 18.292 1.00 87.56 83 GLU A C 1
ATOM 660 O O . GLU A 1 83 ? -13.988 -0.498 18.229 1.00 87.56 83 GLU A O 1
ATOM 665 N N . VAL A 1 84 ? -15.568 1.094 18.258 1.00 87.62 84 VAL A N 1
ATOM 666 C CA . VAL A 1 84 ? -14.646 2.233 18.238 1.00 87.62 84 VAL A CA 1
ATOM 667 C C . VAL A 1 84 ? -14.972 3.131 19.418 1.00 87.62 84 VAL A C 1
ATOM 669 O O . VAL A 1 84 ? -16.064 3.674 19.510 1.00 87.62 84 VAL A O 1
ATOM 672 N N . ASN A 1 85 ? -14.017 3.297 20.337 1.00 79.88 85 ASN A N 1
ATOM 673 C CA . ASN A 1 85 ? -14.195 4.099 21.555 1.00 79.88 85 ASN A CA 1
ATOM 674 C C . ASN A 1 85 ? -15.390 3.659 22.439 1.00 79.88 85 ASN A C 1
ATOM 676 O O . ASN A 1 85 ? -15.928 4.475 23.183 1.00 79.88 85 ASN A O 1
ATOM 680 N N . GLY A 1 86 ? -15.780 2.378 22.391 1.00 79.25 86 GLY A N 1
ATOM 681 C CA . GLY A 1 86 ? -16.909 1.829 23.159 1.00 79.25 86 GLY A CA 1
ATOM 682 C C . GLY A 1 86 ? -18.286 2.053 22.520 1.00 79.25 86 GLY A C 1
ATOM 683 O O . GLY A 1 86 ? -19.298 2.054 23.228 1.00 79.25 86 GLY A O 1
ATOM 684 N N . HIS A 1 87 ? -18.321 2.287 21.205 1.00 71.94 87 HIS A N 1
ATOM 685 C CA . HIS A 1 87 ? -19.525 2.459 20.390 1.00 71.94 87 HIS A CA 1
ATOM 686 C C . HIS A 1 87 ? -19.493 1.587 19.137 1.00 71.94 87 HIS A C 1
ATOM 688 O O . HIS A 1 87 ? -18.377 1.337 18.619 1.00 71.94 87 HIS A O 1
#

pLDDT: mean 92.71, std 5.23, range [64.81, 97.5]

Radius of gyration: 15.77 Å; chains: 1; bounding box: 41×24×46 Å

Organism: NCBI:txid408172

Sequence (87 aa):
MPRETIYLGNKSGQELVKGTWKYARGYVPGLPNEGLVEQIEGSPARLADYDDSSWAVCGNLTERNSHGFSFMWYRIKITLPEEVNGH

Foldseek 3Di:
DDDDDQDLQADVSCVQFVKFKFKAKAQAGPDPVSPDDPPDPGHCVPPPPDDCVVTHTDNGPPDDPDDDDIDMDIDMDGHDHPDDPND

Secondary structure (DSSP, 8-state):
-------TTSHHHHHHTT---EEEETTTTTSGGGG--TT----GGGSTT---TTSEE-S-TTS----SS--EEEE------S-STT-